Protein AF-A0A6M1ZEW5-F1 (afdb_monomer_lite)

Sequence (153 aa):
MLEFFRKNQKVFFIFVTAIIVISFTFFGAVNTFAPKEEVANRLIGKALDGSKLMEQDVTALAHIYQEGERPNLLSDGWVQEQWLATDLAEMVALAYFDEIKEEIAESVEKIRVFRPYVHPEAEFLSGPAVWEQFAPDINRLLAGISTSPEEIT

Foldseek 3Di:
DVVVCVVCVVVVVVVVVVVVVVVCVVVVVCVVPVPPPPVPFDFPDADPVRHTDTPVNVVVVVVQVDDDPDDPCVVVCVCVVVPVVDCNVVVVCVVCVVVCVVVVVVVLVCLLPDDWDADPVHRCPTPCVVCVVVPPVVVVVSVVSNPDPDPDD

Radius of gyration: 32.55 Å; chains: 1; bounding box: 56×52×93 Å

pLDDT: mean 76.61, std 14.17, range [32.69, 94.12]

Secondary structure (DSSP, 8-state):
-HHHHHHSHHHHHHHHHHHHHHHHHHHHHHHHHSPP------EEEE-TTS-EEEHHHHHHHHHHHS-BSB--TTTS-HIIIIIISSTHHHHHHHHTHHHHHHHHHHHHHHHHH----EETTEEEEEHHHHHHHH-HHHHHHHHHHHH-SSS--

Structure (mmCIF, N/CA/C/O backbone):
data_AF-A0A6M1ZEW5-F1
#
_entry.id   AF-A0A6M1ZEW5-F1
#
loop_
_atom_site.group_PDB
_atom_site.id
_atom_site.type_symbol
_atom_site.label_atom_id
_atom_site.label_alt_id
_atom_site.label_comp_id
_atom_site.label_asym_id
_atom_site.label_entity_id
_atom_site.label_seq_id
_atom_site.pdbx_PDB_ins_code
_atom_site.Cartn_x
_atom_site.Cartn_y
_atom_site.Cartn_z
_atom_site.occupancy
_atom_site.B_iso_or_equiv
_atom_site.auth_seq_id
_atom_site.auth_comp_id
_atom_site.auth_asym_id
_atom_site.auth_atom_id
_atom_site.pdbx_PDB_model_num
ATOM 1 N N . MET A 1 1 ? -15.978 31.921 65.176 1.00 55.09 1 MET A N 1
ATOM 2 C CA . MET A 1 1 ? -16.318 31.171 63.939 1.00 55.09 1 MET A CA 1
ATOM 3 C C . MET A 1 1 ? -15.676 29.783 63.875 1.00 55.09 1 MET A C 1
ATOM 5 O O . MET A 1 1 ? -16.391 28.834 63.587 1.00 55.09 1 MET A O 1
ATOM 9 N N . LEU A 1 2 ? -14.385 29.625 64.197 1.00 60.47 2 LEU A N 1
ATOM 10 C CA . LEU A 1 2 ? -13.701 28.317 64.194 1.00 60.47 2 LEU A CA 1
ATOM 11 C C . LEU A 1 2 ? -14.271 27.288 65.195 1.00 60.47 2 LEU A C 1
ATOM 13 O O . LEU A 1 2 ? -14.335 26.104 64.882 1.00 60.47 2 LEU A O 1
ATOM 17 N N . GLU A 1 3 ? -14.759 27.717 66.363 1.00 66.69 3 GLU A N 1
ATOM 18 C CA . GLU A 1 3 ? -15.349 26.801 67.358 1.00 66.69 3 GLU A CA 1
ATOM 19 C C . GLU A 1 3 ? -16.679 26.176 66.914 1.00 66.69 3 GLU A C 1
ATOM 21 O O . GLU A 1 3 ? -16.948 25.017 67.225 1.00 66.69 3 GLU A O 1
ATOM 26 N N . PHE A 1 4 ? -17.493 26.904 66.140 1.00 68.56 4 PHE A N 1
ATOM 27 C CA . PHE A 1 4 ? -18.749 26.384 65.590 1.00 68.56 4 PHE A CA 1
ATOM 28 C C . PHE A 1 4 ? -18.485 25.277 64.563 1.00 68.56 4 PHE A C 1
ATOM 30 O O . PHE A 1 4 ? -19.133 24.229 64.588 1.00 68.56 4 PHE A O 1
ATOM 37 N N . PHE A 1 5 ? -17.471 25.477 63.715 1.00 62.69 5 PHE A N 1
ATOM 38 C CA . PHE A 1 5 ? -16.994 24.463 62.776 1.00 62.69 5 PHE A CA 1
ATOM 39 C C . PHE A 1 5 ? -16.426 23.239 63.495 1.00 62.69 5 PHE A C 1
ATOM 41 O O . PHE A 1 5 ? -16.731 22.115 63.110 1.00 62.69 5 PHE A O 1
ATOM 48 N N . ARG A 1 6 ? -15.672 23.434 64.584 1.00 70.69 6 ARG A N 1
ATOM 49 C CA . ARG A 1 6 ? -15.117 22.323 65.371 1.00 70.69 6 ARG A CA 1
ATOM 50 C C . ARG A 1 6 ? -16.196 21.528 66.111 1.00 70.69 6 ARG A C 1
ATOM 52 O O . ARG A 1 6 ? -16.100 20.308 66.206 1.00 70.69 6 ARG A O 1
ATOM 59 N N . LYS A 1 7 ? -17.246 22.195 66.604 1.00 79.94 7 LYS A N 1
ATOM 60 C CA . LYS A 1 7 ? -18.365 21.550 67.313 1.00 79.94 7 LYS A CA 1
ATOM 61 C C . LYS A 1 7 ? -19.253 20.721 66.377 1.00 79.94 7 LYS A C 1
ATOM 63 O O . LYS A 1 7 ? -19.697 19.646 66.766 1.00 79.94 7 LYS A O 1
ATOM 68 N N . ASN A 1 8 ? -19.454 21.180 65.140 1.00 84.00 8 ASN A N 1
ATOM 69 C CA . ASN A 1 8 ? -20.307 20.516 64.144 1.00 84.00 8 ASN A CA 1
ATOM 70 C C . ASN A 1 8 ? -19.523 19.723 63.082 1.00 84.00 8 ASN A C 1
ATOM 72 O O . ASN A 1 8 ? -20.107 19.257 62.104 1.00 84.00 8 ASN A O 1
ATOM 76 N N . GLN A 1 9 ? -18.214 19.532 63.270 1.00 79.50 9 GLN A N 1
ATOM 77 C CA . GLN A 1 9 ? -17.314 18.915 62.289 1.00 79.50 9 GLN A CA 1
ATOM 78 C C . GLN A 1 9 ? -17.798 17.538 61.807 1.00 79.50 9 GLN A C 1
ATOM 80 O O . GLN A 1 9 ? -17.714 17.235 60.620 1.00 79.50 9 GLN A O 1
ATOM 85 N N . LYS A 1 10 ? -18.367 16.721 62.705 1.00 80.88 10 LYS A N 1
ATOM 86 C CA . LYS A 1 10 ? -18.919 15.399 62.361 1.00 80.88 10 LYS A CA 1
ATOM 87 C C . LYS A 1 10 ? -20.120 15.490 61.414 1.00 80.88 10 LYS A C 1
ATOM 89 O O . LYS A 1 10 ? -20.232 14.683 60.500 1.00 80.88 10 LYS A O 1
ATOM 94 N N . VAL A 1 11 ? -20.989 16.483 61.608 1.00 87.00 11 VAL A N 1
ATOM 95 C CA . VAL A 1 11 ? -22.185 16.692 60.775 1.00 87.00 11 VAL A CA 1
ATOM 96 C C . VAL A 1 11 ? -21.781 17.156 59.378 1.00 87.00 11 VAL A C 1
ATOM 98 O O . VAL A 1 11 ? -22.258 16.607 58.389 1.00 87.00 11 VAL A O 1
ATOM 101 N N . PHE A 1 12 ? -20.836 18.096 59.291 1.00 85.75 12 PHE A N 1
ATOM 102 C CA . PHE A 1 12 ? -20.277 18.531 58.009 1.00 85.75 12 PHE A CA 1
ATOM 103 C C . PHE A 1 12 ? -19.590 17.387 57.263 1.00 85.75 12 PHE A C 1
ATOM 105 O O . PHE A 1 12 ? -19.791 17.241 56.063 1.00 85.75 12 PHE A O 1
ATOM 112 N N . PHE A 1 13 ? -18.827 16.548 57.965 1.00 86.94 13 PHE A N 1
ATOM 113 C CA . PHE A 1 13 ? -18.144 15.416 57.345 1.00 86.94 13 PHE A CA 1
ATOM 114 C C . PHE A 1 13 ? -19.129 14.407 56.739 1.00 86.94 13 PHE A C 1
ATOM 116 O O . PHE A 1 13 ? -18.946 13.977 55.601 1.00 86.94 13 PHE A O 1
ATOM 123 N N . ILE A 1 14 ? -20.207 14.080 57.459 1.00 91.56 14 ILE A N 1
ATOM 124 C CA . ILE A 1 14 ? -21.267 13.195 56.955 1.00 91.56 14 ILE A CA 1
ATOM 125 C C . ILE A 1 14 ? -21.949 13.817 55.733 1.00 91.56 14 ILE A C 1
ATOM 127 O O . ILE A 1 14 ? -22.128 13.143 54.723 1.00 91.56 14 ILE A O 1
ATOM 131 N N . PHE A 1 15 ? -22.285 15.106 55.799 1.00 93.19 15 PHE A N 1
ATOM 132 C CA . PHE A 1 15 ? -22.961 15.806 54.711 1.00 93.19 15 PHE A CA 1
ATOM 133 C C . PHE A 1 15 ? -22.109 15.874 53.435 1.00 93.19 15 PHE A C 1
ATOM 135 O O . PHE A 1 15 ? -22.585 15.544 52.351 1.00 93.19 15 PHE A O 1
ATOM 142 N N . VAL A 1 16 ? -20.829 16.230 53.564 1.00 88.88 16 VAL A N 1
ATOM 143 C CA . VAL A 1 16 ? -19.888 16.277 52.435 1.00 88.88 16 VAL A CA 1
ATOM 144 C C . VAL A 1 16 ? -19.678 14.882 51.850 1.00 88.88 16 VAL A C 1
ATOM 146 O O . VAL A 1 16 ? -19.724 14.721 50.635 1.00 88.88 16 VAL A O 1
ATOM 149 N N . THR A 1 17 ? -19.528 13.858 52.694 1.00 92.62 17 THR A N 1
ATOM 150 C CA . THR A 1 17 ? -19.389 12.469 52.229 1.00 92.62 17 THR A CA 1
ATOM 151 C C . THR A 1 17 ? -20.636 12.011 51.471 1.00 92.62 17 THR A C 1
ATOM 153 O O . THR A 1 17 ? -20.513 11.413 50.407 1.00 92.62 17 THR A O 1
ATOM 156 N N . ALA A 1 18 ? -21.835 12.340 51.960 1.00 94.12 18 ALA A N 1
ATOM 157 C CA . ALA A 1 18 ? -23.083 12.020 51.272 1.00 94.12 18 ALA A CA 1
ATOM 158 C C . ALA A 1 18 ? -23.166 12.693 49.893 1.00 94.12 18 ALA A C 1
ATOM 160 O O . ALA A 1 18 ? -23.491 12.029 48.911 1.00 94.12 18 ALA A O 1
ATOM 161 N N . ILE A 1 19 ? -22.803 13.977 49.792 1.00 94.12 19 ILE A N 1
ATOM 162 C CA . ILE A 1 19 ? -22.754 14.696 48.509 1.00 94.12 19 ILE A CA 1
ATOM 163 C C . ILE A 1 19 ? -21.754 14.045 47.552 1.00 94.12 19 ILE A C 1
ATOM 165 O O . ILE A 1 19 ? -22.068 13.863 46.377 1.00 94.12 19 ILE A O 1
ATOM 169 N N . ILE A 1 20 ? -20.571 13.670 48.042 1.00 90.81 20 ILE A N 1
ATOM 170 C CA . ILE A 1 20 ? -19.535 13.018 47.236 1.00 90.81 20 ILE A CA 1
ATOM 171 C C . ILE A 1 20 ? -20.044 11.677 46.694 1.00 90.81 20 ILE A C 1
ATOM 173 O O . ILE A 1 20 ? -19.948 11.432 45.493 1.00 90.81 20 ILE A O 1
ATOM 177 N N . VAL A 1 21 ? -20.639 10.834 47.543 1.00 92.06 21 VAL A N 1
ATOM 178 C CA . VAL A 1 21 ? -21.177 9.526 47.133 1.00 92.06 21 VAL A CA 1
ATOM 179 C C . VAL A 1 21 ? -22.303 9.686 46.112 1.00 92.06 21 VAL A C 1
ATOM 181 O O . VAL A 1 21 ? -22.300 8.993 45.096 1.00 92.06 21 VAL A O 1
ATOM 184 N N . ILE A 1 22 ? -23.232 10.623 46.333 1.00 91.12 22 ILE A N 1
ATOM 185 C CA . ILE A 1 22 ? -24.308 10.921 45.375 1.00 91.12 22 ILE A CA 1
ATOM 186 C C . ILE A 1 22 ? -23.713 11.397 44.047 1.00 91.12 22 ILE A C 1
ATOM 188 O O . ILE A 1 22 ? -24.111 10.904 42.997 1.00 91.12 22 ILE A O 1
ATOM 192 N N . SER A 1 23 ? -22.716 12.283 44.081 1.00 88.81 23 SER A N 1
ATOM 193 C CA . SER A 1 23 ? -22.057 12.794 42.875 1.00 88.81 23 SER A CA 1
ATOM 194 C C . SER A 1 23 ? -21.389 11.667 42.088 1.00 88.81 23 SER A C 1
ATOM 196 O O . SER A 1 23 ? -21.669 11.508 40.905 1.00 88.81 23 SER A O 1
ATOM 198 N N . PHE A 1 24 ? -20.575 10.826 42.731 1.00 84.19 24 PHE A N 1
ATOM 199 C CA . PHE A 1 24 ? -19.930 9.697 42.052 1.00 84.19 24 PHE A CA 1
ATOM 200 C C . PHE A 1 24 ? -20.935 8.671 41.523 1.00 84.19 24 PHE A C 1
ATOM 202 O O . PHE A 1 24 ? -20.734 8.133 40.437 1.00 84.19 24 PHE A O 1
ATOM 209 N N . THR A 1 25 ? -22.037 8.439 42.240 1.00 85.75 25 THR A N 1
ATOM 210 C CA . THR A 1 25 ? -23.097 7.527 41.789 1.00 85.75 25 THR A CA 1
ATOM 211 C C . THR A 1 25 ? -23.812 8.084 40.558 1.00 85.75 25 THR A C 1
ATOM 213 O O . THR A 1 25 ? -24.006 7.358 39.589 1.00 85.75 25 THR A O 1
ATOM 216 N N . PHE A 1 26 ? -24.149 9.378 40.551 1.00 83.19 26 PHE A N 1
ATOM 217 C CA . PHE A 1 26 ? -24.807 10.024 39.413 1.00 83.19 26 PHE A CA 1
ATOM 218 C C . PHE A 1 26 ? -23.876 10.162 38.204 1.00 83.19 26 PHE A C 1
ATOM 220 O O . PHE A 1 26 ? -24.249 9.741 37.114 1.00 83.19 26 PHE A O 1
ATOM 227 N N . PHE A 1 27 ? -22.657 10.684 38.369 1.00 78.44 27 PHE A N 1
ATOM 228 C CA . PHE A 1 27 ? -21.710 10.834 37.257 1.00 78.44 27 PHE A CA 1
ATOM 229 C C . PHE A 1 27 ? -21.225 9.480 36.715 1.00 78.44 27 PHE A C 1
ATOM 231 O O . PHE A 1 27 ? -21.102 9.313 35.503 1.00 78.44 27 PHE A O 1
ATOM 238 N N . GLY A 1 28 ? -21.008 8.488 37.585 1.00 73.62 28 GLY A N 1
ATOM 239 C CA . GLY A 1 28 ? -20.649 7.128 37.173 1.00 73.62 28 GLY A CA 1
ATOM 240 C C . GLY A 1 28 ? -21.779 6.418 36.421 1.00 73.62 28 GLY A C 1
ATOM 241 O O . GLY A 1 28 ? -21.537 5.792 35.387 1.00 73.62 28 GLY A O 1
ATOM 242 N N . ALA A 1 29 ? -23.024 6.561 36.888 1.00 75.25 29 ALA A N 1
ATOM 243 C CA . ALA A 1 29 ? -24.185 5.993 36.209 1.00 75.25 29 ALA A CA 1
ATOM 244 C C . ALA A 1 29 ? -24.445 6.679 34.860 1.00 75.25 29 ALA A C 1
ATOM 246 O O . ALA A 1 29 ? -24.627 5.991 33.859 1.00 75.25 29 ALA A O 1
ATOM 247 N N . VAL A 1 30 ? -24.394 8.014 34.798 1.00 73.81 30 VAL A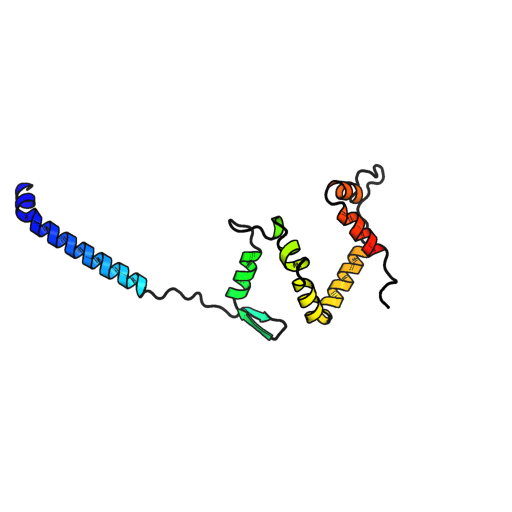 N 1
ATOM 248 C CA . VAL A 1 30 ? -24.628 8.766 33.554 1.00 73.81 30 VAL A CA 1
ATOM 249 C C . VAL A 1 30 ? -23.612 8.394 32.475 1.00 73.81 30 VAL A C 1
ATOM 251 O O . VAL A 1 30 ? -24.017 8.201 31.340 1.00 73.81 30 VAL A O 1
ATOM 254 N N . ASN A 1 31 ? -22.335 8.179 32.804 1.00 68.75 31 ASN A N 1
ATOM 255 C CA . ASN A 1 31 ? -21.348 7.720 31.814 1.00 68.75 31 ASN A CA 1
ATOM 256 C C . ASN A 1 31 ? -21.536 6.261 31.363 1.00 68.75 31 ASN A C 1
ATOM 258 O O . ASN A 1 31 ? -21.057 5.893 30.295 1.00 68.75 31 ASN A O 1
ATOM 262 N N . THR A 1 32 ? -22.216 5.428 32.156 1.00 66.25 32 THR A N 1
ATOM 263 C CA . THR A 1 32 ? -22.506 4.030 31.788 1.00 66.25 32 THR A CA 1
ATOM 264 C C . THR A 1 32 ? -23.770 3.923 30.930 1.00 66.25 32 THR A C 1
ATOM 266 O O . THR A 1 32 ? -23.857 3.052 30.069 1.00 66.25 32 THR A O 1
ATOM 269 N N . PHE A 1 33 ? -24.741 4.815 31.153 1.00 65.62 33 PHE A N 1
ATOM 270 C CA . PHE A 1 33 ? -25.991 4.888 30.388 1.00 65.62 33 PHE A CA 1
ATOM 271 C C . PHE A 1 33 ? -25.958 5.896 29.238 1.00 65.62 33 PHE A C 1
ATOM 273 O O . PHE A 1 33 ? -26.877 5.897 28.420 1.00 65.62 33 PHE A O 1
ATOM 280 N N . ALA A 1 34 ? -24.931 6.745 29.158 1.00 65.38 34 ALA A N 1
ATOM 281 C CA . ALA A 1 34 ? -24.684 7.555 27.980 1.00 65.38 34 ALA A CA 1
ATOM 282 C C . ALA A 1 34 ? -24.498 6.591 26.800 1.00 65.38 34 ALA A C 1
ATOM 284 O O . ALA A 1 34 ? -23.595 5.748 26.854 1.00 65.38 34 ALA A O 1
ATOM 285 N N . PRO A 1 35 ? -25.350 6.658 25.762 1.00 59.09 35 PRO A N 1
ATOM 286 C CA . PRO A 1 35 ? -25.125 5.866 24.571 1.00 59.09 35 PRO A CA 1
ATOM 287 C C . PRO A 1 35 ? -23.745 6.263 24.056 1.00 59.09 35 PRO A C 1
ATOM 289 O O . PRO A 1 35 ? -23.510 7.432 23.747 1.00 59.09 35 PRO A O 1
ATOM 292 N N . LYS A 1 36 ? -22.809 5.307 24.022 1.00 61.09 36 LYS A N 1
ATOM 293 C CA . LYS A 1 36 ? -21.611 5.472 23.201 1.00 61.09 36 LYS A CA 1
ATOM 294 C C . LYS A 1 36 ? -22.142 5.841 21.825 1.00 61.09 36 LYS A C 1
ATOM 296 O O . LYS A 1 36 ? -22.990 5.109 21.320 1.00 61.09 36 LYS A O 1
ATOM 301 N N . GLU A 1 37 ? -21.729 6.982 21.280 1.00 57.28 37 GLU A N 1
ATOM 302 C CA . GLU A 1 37 ? -22.019 7.297 19.886 1.00 57.28 37 GLU A CA 1
ATOM 303 C C . GLU A 1 37 ? -21.510 6.111 19.069 1.00 57.28 37 GLU A C 1
ATOM 305 O O . GLU A 1 37 ? -20.305 5.913 18.905 1.00 57.28 37 GLU A O 1
ATOM 310 N N . GLU A 1 38 ? -22.430 5.251 18.638 1.00 57.84 38 GLU A N 1
ATOM 311 C CA . GLU A 1 38 ? -22.152 4.305 17.581 1.00 57.84 38 GLU A CA 1
ATOM 312 C C . GLU A 1 38 ? -21.855 5.188 16.381 1.00 57.84 38 GLU A C 1
ATOM 314 O O . GLU A 1 38 ? -22.761 5.795 15.808 1.00 57.84 38 GLU A O 1
ATOM 319 N N . VAL A 1 39 ? -20.567 5.349 16.072 1.00 61.28 39 VAL A N 1
ATOM 320 C CA . VAL A 1 39 ? -20.129 6.002 14.843 1.00 61.28 39 VAL A CA 1
ATOM 321 C C . VAL A 1 39 ? -20.864 5.279 13.726 1.00 61.28 39 VAL A C 1
ATOM 323 O O . VAL A 1 39 ? -20.600 4.101 13.473 1.00 61.28 39 VAL A O 1
ATOM 326 N N . ALA A 1 40 ? -21.866 5.950 13.156 1.00 63.34 40 ALA A N 1
ATOM 327 C CA . ALA A 1 40 ? -22.791 5.342 12.222 1.00 63.34 40 ALA A CA 1
ATOM 328 C C . AL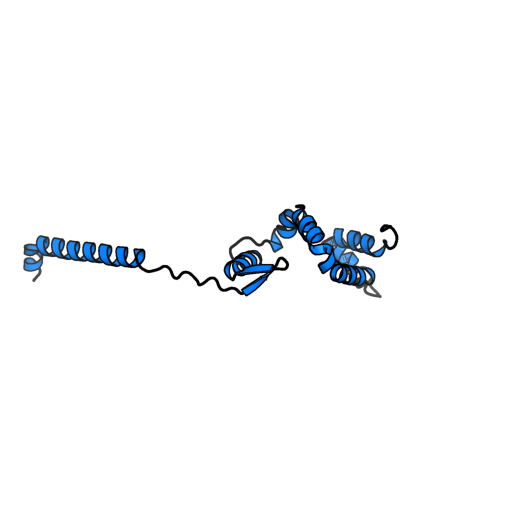A A 1 40 ? -21.977 4.799 11.051 1.00 63.34 40 ALA A C 1
ATOM 330 O O . ALA A 1 40 ? -21.402 5.569 10.287 1.00 63.34 40 ALA A O 1
ATOM 331 N N . ASN A 1 41 ? -21.887 3.473 10.947 1.00 71.75 41 ASN A N 1
ATOM 332 C CA . ASN A 1 41 ? -21.073 2.837 9.927 1.00 71.75 41 ASN A CA 1
ATOM 333 C C . ASN A 1 41 ? -21.741 3.058 8.566 1.00 71.75 41 ASN A C 1
ATOM 335 O O . ASN A 1 41 ? -22.728 2.398 8.223 1.00 71.75 41 ASN A O 1
ATOM 339 N N . ARG A 1 42 ? -21.270 4.064 7.827 1.00 80.81 42 ARG A N 1
ATOM 340 C CA . ARG A 1 42 ? -21.889 4.483 6.575 1.00 80.81 42 ARG A CA 1
ATOM 341 C C . ARG A 1 42 ? -21.526 3.503 5.468 1.00 80.81 42 ARG A C 1
ATOM 343 O O . ARG A 1 42 ? -20.377 3.103 5.324 1.00 80.81 42 ARG A O 1
ATOM 350 N N . LEU A 1 43 ? -22.504 3.159 4.634 1.00 83.38 43 LEU A N 1
ATOM 351 C CA . LEU A 1 43 ? -22.243 2.426 3.400 1.00 83.38 43 LEU A CA 1
ATOM 352 C C 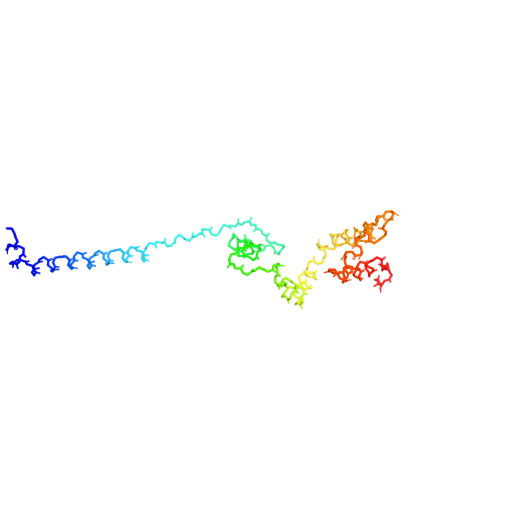. LEU A 1 43 ? -21.488 3.342 2.425 1.00 83.38 43 LEU A C 1
ATOM 354 O O . LEU A 1 43 ? -22.048 4.344 1.973 1.00 83.38 43 LEU A O 1
ATOM 358 N N . ILE A 1 44 ? -20.240 2.998 2.109 1.00 84.88 44 ILE A N 1
ATOM 359 C CA . ILE A 1 44 ? -19.400 3.738 1.155 1.00 84.88 44 ILE A CA 1
ATOM 360 C C . ILE A 1 44 ? -19.632 3.233 -0.268 1.00 84.88 44 ILE A C 1
ATOM 362 O O . ILE A 1 44 ? -19.678 4.030 -1.205 1.00 84.88 44 ILE A O 1
ATOM 366 N N . GLY A 1 45 ? -19.825 1.926 -0.447 1.00 84.50 45 GLY A N 1
ATOM 367 C CA . GLY A 1 45 ? -19.986 1.362 -1.781 1.00 84.50 45 GLY A CA 1
ATOM 368 C C . GLY A 1 45 ? -20.238 -0.137 -1.792 1.00 84.50 45 GLY A C 1
ATOM 369 O O . GLY A 1 45 ? -20.688 -0.720 -0.803 1.00 84.50 45 GLY A O 1
ATOM 370 N N . LYS A 1 46 ? -19.963 -0.754 -2.940 1.00 85.50 46 LYS A N 1
ATOM 371 C CA . LYS A 1 46 ? -19.938 -2.207 -3.100 1.00 85.50 46 LYS A CA 1
ATOM 372 C C . LYS A 1 46 ? -18.558 -2.642 -3.576 1.00 85.50 46 LYS A C 1
ATOM 374 O O . LYS A 1 46 ? -17.970 -1.942 -4.397 1.00 85.50 46 LYS A O 1
ATOM 379 N N . ALA A 1 47 ? -18.068 -3.762 -3.063 1.00 81.31 47 ALA A N 1
ATOM 380 C CA . ALA A 1 47 ? -16.856 -4.392 -3.570 1.00 81.31 47 ALA A CA 1
ATOM 381 C C . ALA A 1 47 ? -17.129 -5.117 -4.903 1.00 81.31 47 ALA A C 1
ATOM 383 O O . ALA A 1 47 ? -18.273 -5.177 -5.366 1.00 81.31 47 ALA A O 1
ATOM 384 N N . LEU A 1 48 ? -16.072 -5.649 -5.524 1.00 74.81 48 LEU A N 1
ATOM 385 C CA . LEU A 1 48 ? -16.127 -6.334 -6.824 1.00 74.81 48 LEU A CA 1
ATOM 386 C C . LEU A 1 48 ? -17.045 -7.569 -6.808 1.00 74.81 48 LEU A C 1
ATOM 388 O O . LEU A 1 48 ? -17.711 -7.860 -7.795 1.00 74.81 48 LEU A O 1
ATOM 392 N N . ASP A 1 49 ? -17.162 -8.231 -5.659 1.00 76.44 49 ASP A N 1
ATOM 393 C CA . ASP A 1 49 ? -18.073 -9.356 -5.415 1.00 76.44 49 ASP A CA 1
ATOM 394 C C . ASP A 1 49 ? -19.531 -8.924 -5.129 1.00 76.44 49 ASP A C 1
ATOM 396 O O . ASP A 1 49 ? -20.418 -9.753 -4.920 1.00 76.44 49 ASP A O 1
ATOM 400 N N . GLY A 1 50 ? -19.804 -7.615 -5.097 1.00 78.19 50 GLY A N 1
ATOM 401 C CA . GLY A 1 50 ? -21.108 -7.040 -4.772 1.00 78.19 50 GLY A CA 1
ATOM 402 C C . GLY A 1 50 ? -21.408 -6.927 -3.274 1.00 78.19 50 GLY A C 1
ATOM 403 O O . GLY A 1 50 ? -22.494 -6.444 -2.916 1.00 78.19 50 GLY A O 1
ATOM 404 N N . SER A 1 51 ? -20.477 -7.323 -2.399 1.00 84.94 51 SER A N 1
ATOM 405 C CA . SER A 1 51 ? -20.592 -7.137 -0.951 1.00 84.94 51 SER A CA 1
ATOM 406 C C . SER A 1 51 ? -20.604 -5.650 -0.584 1.00 84.94 51 SER A C 1
ATOM 408 O O . SER A 1 51 ? -20.154 -4.788 -1.339 1.00 84.94 51 SER A O 1
ATOM 410 N N . LYS A 1 52 ? -21.210 -5.316 0.559 1.00 86.88 52 LYS A N 1
ATOM 411 C CA . LYS A 1 52 ? -21.353 -3.929 1.018 1.00 86.88 52 LYS A CA 1
ATOM 412 C C . LYS A 1 52 ? -20.055 -3.473 1.672 1.00 86.88 52 LYS A C 1
ATOM 414 O O . LYS A 1 52 ? -19.673 -4.037 2.687 1.00 86.88 52 LYS A O 1
ATOM 419 N N . LEU A 1 53 ? -19.448 -2.425 1.126 1.00 83.75 53 LEU A N 1
ATOM 420 C CA . LEU A 1 53 ? -18.257 -1.798 1.683 1.00 83.75 53 LEU A CA 1
ATOM 421 C C . LEU A 1 53 ? -18.677 -0.711 2.673 1.00 83.75 53 LEU A C 1
ATOM 423 O O . LEU A 1 53 ? -19.305 0.283 2.279 1.00 83.75 53 L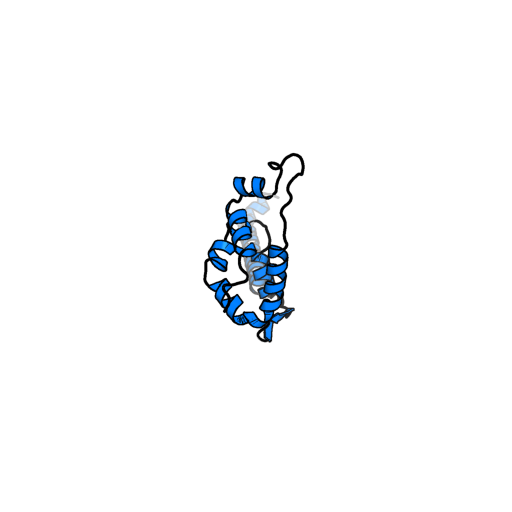EU A O 1
ATOM 427 N N . MET A 1 54 ? -18.354 -0.903 3.948 1.00 87.12 54 MET A N 1
ATOM 428 C CA . MET A 1 54 ? -18.696 0.043 5.001 1.00 87.12 54 MET A CA 1
ATOM 429 C C . MET A 1 54 ? -17.516 0.965 5.332 1.00 87.12 54 MET A C 1
ATOM 431 O O . MET A 1 54 ? -16.355 0.657 5.068 1.00 87.12 54 MET A O 1
ATOM 435 N N . GLU A 1 55 ? -17.807 2.119 5.924 1.00 82.69 55 GLU A N 1
ATOM 436 C CA . GLU A 1 55 ? -16.808 3.124 6.298 1.00 82.69 55 GLU A CA 1
ATOM 437 C C . GLU A 1 55 ? -15.774 2.600 7.286 1.00 82.69 55 GLU A C 1
ATOM 439 O O . GLU A 1 55 ? -14.592 2.921 7.167 1.00 82.69 55 GLU A O 1
ATOM 444 N N . GLN A 1 56 ? -16.182 1.732 8.206 1.00 79.94 56 GLN A N 1
ATOM 445 C CA . GLN A 1 56 ? -15.262 1.070 9.127 1.00 79.94 56 GLN A CA 1
ATOM 446 C C . GLN A 1 56 ? -14.262 0.161 8.402 1.00 79.94 56 GLN A C 1
ATOM 448 O O . GLN A 1 56 ? -13.097 0.146 8.790 1.00 79.94 56 GLN A O 1
ATOM 453 N N . ASP A 1 57 ? -14.677 -0.526 7.334 1.00 78.44 57 ASP A N 1
ATOM 454 C CA . ASP A 1 57 ? -13.799 -1.423 6.571 1.00 78.44 57 ASP A CA 1
ATOM 455 C C . ASP A 1 57 ? -12.718 -0.613 5.846 1.00 78.44 57 ASP A C 1
ATOM 457 O O . ASP A 1 57 ? -11.527 -0.914 5.924 1.00 78.44 57 ASP A O 1
ATOM 461 N N . VAL A 1 58 ? -13.125 0.488 5.208 1.00 78.62 58 VAL A N 1
ATOM 462 C CA . VAL A 1 58 ? -12.204 1.407 4.526 1.00 78.62 58 VAL A CA 1
ATOM 463 C C . VAL A 1 58 ? -11.298 2.119 5.523 1.00 78.62 58 VAL A C 1
ATOM 465 O O . VAL A 1 58 ? -10.118 2.299 5.251 1.00 78.62 58 VAL A O 1
ATOM 468 N N . THR A 1 59 ? -11.814 2.497 6.693 1.00 76.75 59 THR A N 1
ATOM 469 C CA . THR A 1 59 ? -11.024 3.170 7.735 1.00 76.75 59 THR A CA 1
ATOM 470 C C . THR A 1 59 ? -10.013 2.224 8.378 1.00 76.75 59 THR A C 1
ATOM 472 O O . THR A 1 59 ? -8.895 2.645 8.677 1.00 76.75 59 THR A O 1
ATOM 475 N N . ALA A 1 60 ? -10.371 0.949 8.560 1.00 73.06 60 ALA A N 1
ATOM 476 C CA . ALA A 1 60 ? -9.460 -0.083 9.044 1.00 73.06 60 ALA A CA 1
ATOM 477 C C . ALA A 1 60 ? -8.315 -0.316 8.050 1.00 73.06 60 ALA A C 1
ATOM 479 O O . ALA A 1 60 ? -7.156 -0.362 8.458 1.00 73.06 60 ALA A O 1
ATOM 480 N N . LEU A 1 61 ? -8.623 -0.365 6.750 1.00 71.69 61 LEU A N 1
ATOM 481 C CA . LEU A 1 61 ? -7.606 -0.399 5.699 1.00 71.69 61 LEU A CA 1
ATOM 482 C C . LEU A 1 61 ? -6.793 0.902 5.668 1.00 71.69 61 LEU A C 1
ATOM 484 O O . LEU A 1 61 ? -5.575 0.862 5.610 1.00 71.69 61 LEU A O 1
ATOM 488 N N . ALA A 1 62 ? -7.412 2.073 5.791 1.00 69.75 62 ALA A N 1
ATOM 489 C CA . ALA A 1 62 ? -6.685 3.341 5.814 1.00 69.75 62 ALA A CA 1
ATOM 490 C C . ALA A 1 62 ? -5.720 3.441 7.008 1.00 69.75 62 ALA A C 1
ATOM 492 O O . ALA A 1 62 ? -4.636 3.999 6.866 1.00 69.75 62 ALA A O 1
ATOM 493 N N . HIS A 1 63 ? -6.065 2.856 8.159 1.00 65.56 63 HIS A N 1
ATOM 494 C CA . HIS A 1 63 ? -5.170 2.751 9.317 1.00 65.56 63 HIS A CA 1
ATOM 495 C C . HIS A 1 63 ? -3.945 1.862 9.069 1.00 65.56 63 HIS A C 1
ATOM 497 O O . HIS A 1 63 ? -2.930 2.046 9.730 1.00 65.56 63 HIS A O 1
ATOM 503 N N . ILE A 1 64 ? -4.030 0.916 8.132 1.00 63.38 64 ILE A N 1
ATOM 504 C CA . ILE A 1 64 ? -2.889 0.116 7.661 1.00 63.38 64 ILE A CA 1
ATOM 505 C C . ILE A 1 64 ? -1.963 0.987 6.785 1.00 63.38 64 ILE A C 1
ATOM 507 O O . ILE A 1 64 ? -0.754 0.785 6.788 1.00 63.38 64 ILE A O 1
ATOM 511 N N . TYR A 1 65 ? -2.503 1.989 6.080 1.00 56.81 65 TYR A N 1
ATOM 512 C CA . TYR A 1 65 ? -1.746 2.833 5.143 1.00 56.81 65 TYR A CA 1
ATOM 513 C C . TYR A 1 65 ? -1.254 4.181 5.704 1.00 56.81 65 TYR A C 1
ATOM 515 O O . TYR A 1 65 ? -0.337 4.761 5.126 1.00 56.81 65 TYR A O 1
ATOM 523 N N . GLN A 1 66 ? -1.842 4.725 6.776 1.00 54.56 66 GLN A N 1
ATOM 524 C CA . GLN A 1 66 ? -1.442 6.034 7.315 1.00 54.56 66 GLN A CA 1
ATOM 525 C C . GLN A 1 66 ? -0.197 5.942 8.213 1.00 54.56 66 GLN A C 1
ATOM 527 O O . GLN A 1 66 ? -0.223 5.313 9.268 1.00 54.56 66 GLN A O 1
ATOM 532 N N . GLU A 1 67 ? 0.872 6.642 7.817 1.00 49.06 67 GLU A N 1
ATOM 533 C CA . GLU A 1 67 ? 2.076 6.874 8.625 1.00 49.06 67 GLU A CA 1
ATOM 534 C C . GLU A 1 67 ? 1.736 7.692 9.891 1.00 49.06 67 GLU A C 1
ATOM 536 O O . GLU A 1 67 ? 1.410 8.879 9.829 1.00 49.06 67 GLU A O 1
ATOM 541 N N . GLY A 1 68 ? 1.816 7.045 11.058 1.00 58.25 68 GLY A N 1
ATOM 542 C CA . GLY A 1 68 ? 1.615 7.616 12.397 1.00 58.25 68 GLY A CA 1
ATOM 543 C C . GLY A 1 68 ? 2.266 6.734 13.476 1.00 58.25 68 GLY A C 1
ATOM 544 O O . GLY A 1 68 ? 3.018 5.831 13.134 1.00 58.25 68 GLY A O 1
ATOM 545 N N . GLU A 1 69 ? 2.000 6.953 14.776 1.00 52.97 69 GLU A N 1
ATOM 546 C CA . GLU A 1 69 ? 2.638 6.261 15.936 1.00 52.97 69 GLU A CA 1
ATOM 547 C C . GLU A 1 69 ? 2.418 4.719 16.032 1.00 52.97 69 GLU A C 1
ATOM 549 O O . GLU A 1 69 ? 2.559 4.121 17.102 1.00 52.97 69 GLU A O 1
ATOM 554 N N . ARG A 1 70 ? 2.053 4.040 14.939 1.00 50.72 70 ARG A N 1
ATOM 555 C CA . ARG A 1 70 ? 1.786 2.596 14.824 1.00 50.72 70 ARG A CA 1
ATOM 556 C C . ARG A 1 70 ? 2.271 2.073 13.458 1.00 50.72 70 ARG A C 1
ATOM 558 O O . ARG A 1 70 ? 2.565 2.879 12.586 1.00 50.72 70 ARG A O 1
ATOM 565 N N . PRO A 1 71 ? 2.478 0.748 13.329 1.00 47.00 71 PRO A N 1
ATOM 566 C CA . PRO A 1 71 ? 3.592 0.152 12.602 1.00 47.00 71 PRO A CA 1
ATOM 567 C C . PRO A 1 71 ? 3.621 0.587 11.145 1.00 47.00 71 PRO A C 1
ATOM 569 O O . PRO A 1 71 ? 2.612 0.567 10.448 1.00 47.00 71 PRO A O 1
ATOM 572 N N . ASN A 1 72 ? 4.807 0.979 10.710 1.00 53.62 72 ASN A N 1
ATOM 573 C CA . ASN A 1 72 ? 5.057 1.504 9.388 1.00 53.62 72 ASN A CA 1
ATOM 574 C C . ASN A 1 72 ? 5.134 0.332 8.391 1.00 53.62 72 ASN A C 1
ATOM 576 O O . ASN A 1 72 ? 6.207 -0.195 8.106 1.00 53.62 72 ASN A O 1
ATOM 580 N N . LEU A 1 73 ? 3.977 -0.138 7.909 1.00 52.31 73 LEU A N 1
ATOM 581 C CA . LEU A 1 73 ? 3.868 -1.349 7.074 1.00 52.31 73 LEU A CA 1
ATOM 582 C C . LEU A 1 73 ? 4.554 -1.209 5.703 1.00 52.31 73 LEU A C 1
ATOM 584 O O . LEU A 1 73 ? 4.851 -2.218 5.059 1.00 52.31 73 LEU A O 1
ATOM 588 N N . LEU A 1 74 ? 4.840 0.026 5.280 1.00 50.69 74 LEU A N 1
ATOM 589 C CA . LEU A 1 74 ? 5.641 0.322 4.094 1.00 50.69 74 LEU A CA 1
ATOM 590 C C . LEU A 1 74 ? 7.140 0.473 4.401 1.00 50.69 74 LEU A C 1
ATOM 592 O O . LEU A 1 74 ? 7.938 0.232 3.499 1.00 50.69 74 LEU A O 1
ATOM 596 N N . SER A 1 75 ? 7.549 0.809 5.636 1.00 52.41 75 SER A N 1
ATOM 597 C CA . SER A 1 75 ? 8.982 0.868 5.983 1.00 52.41 75 SER A CA 1
ATOM 598 C C . SER A 1 75 ? 9.557 -0.446 6.503 1.00 52.41 75 SER A C 1
ATOM 600 O O . SER A 1 75 ? 10.752 -0.662 6.339 1.00 52.41 75 SER A O 1
ATOM 602 N N . ASP A 1 76 ? 8.741 -1.319 7.099 1.00 55.47 76 ASP A N 1
ATOM 603 C CA . ASP A 1 76 ? 9.189 -2.609 7.657 1.00 55.47 76 ASP A CA 1
ATOM 604 C C . ASP A 1 76 ? 8.957 -3.793 6.706 1.00 55.47 76 ASP A C 1
ATOM 606 O O . ASP A 1 76 ? 9.023 -4.948 7.112 1.00 55.47 76 ASP A O 1
ATOM 610 N N . GLY A 1 77 ? 8.657 -3.534 5.430 1.00 57.44 77 GLY A N 1
ATOM 611 C CA . GLY A 1 77 ? 8.508 -4.602 4.442 1.00 57.44 77 GLY A CA 1
ATOM 612 C C . GLY A 1 77 ? 7.305 -5.514 4.688 1.00 57.44 77 GLY A C 1
ATOM 613 O O . GLY A 1 77 ? 7.227 -6.566 4.072 1.00 57.44 77 GLY A O 1
ATOM 614 N N . TRP A 1 78 ? 6.330 -5.131 5.521 1.00 67.56 78 TRP A N 1
ATOM 615 C CA . TRP A 1 78 ? 5.156 -5.964 5.815 1.00 67.56 78 TRP A CA 1
ATOM 616 C C . TRP A 1 78 ? 4.363 -6.320 4.556 1.00 67.56 78 TRP A C 1
ATOM 618 O O . TRP A 1 78 ? 3.928 -7.456 4.404 1.00 67.56 78 TRP A O 1
ATOM 628 N N . VAL A 1 79 ? 4.217 -5.389 3.607 1.00 65.38 79 VAL A N 1
ATOM 629 C CA . VAL A 1 79 ? 3.599 -5.706 2.307 1.00 65.38 79 VAL A CA 1
ATOM 630 C C . VAL A 1 79 ? 4.418 -6.766 1.565 1.00 65.38 79 VAL A C 1
ATOM 632 O O . VAL A 1 79 ? 3.848 -7.687 0.991 1.00 65.38 79 VAL A O 1
ATOM 635 N N . GLN A 1 80 ? 5.748 -6.696 1.613 1.00 64.19 80 GLN A N 1
ATOM 636 C CA . GLN A 1 80 ? 6.607 -7.717 1.015 1.00 64.19 80 GLN A CA 1
ATOM 637 C C . GLN A 1 80 ? 6.547 -9.053 1.765 1.00 64.19 80 GLN A C 1
ATOM 639 O O . GLN A 1 80 ? 6.395 -10.080 1.121 1.00 64.19 80 GLN A O 1
ATOM 644 N N . GLU A 1 81 ? 6.607 -9.064 3.094 1.00 66.56 81 GLU A N 1
ATOM 645 C CA . GLU A 1 81 ? 6.697 -10.283 3.907 1.00 66.56 81 GLU A CA 1
ATOM 646 C C . GLU A 1 81 ? 5.352 -10.966 4.170 1.00 66.56 81 GLU A C 1
ATOM 648 O O . GLU A 1 81 ? 5.284 -12.187 4.272 1.00 66.56 81 GLU A O 1
ATOM 653 N N . GLN A 1 82 ? 4.279 -10.195 4.328 1.00 66.00 82 GLN A N 1
ATOM 654 C CA . GLN A 1 82 ? 2.975 -10.706 4.757 1.00 66.00 82 GLN A CA 1
ATOM 655 C C . GLN A 1 82 ? 1.938 -10.697 3.648 1.00 66.00 82 GLN A C 1
ATOM 657 O O . GLN A 1 82 ? 0.954 -11.420 3.769 1.00 66.00 82 GLN A O 1
ATOM 662 N N . TRP A 1 83 ? 2.137 -9.922 2.580 1.00 66.12 83 TRP A N 1
ATOM 663 C CA . TRP A 1 83 ? 1.200 -9.883 1.457 1.00 66.12 83 TRP A CA 1
ATOM 664 C C . TRP A 1 83 ? 1.789 -10.493 0.187 1.00 66.12 83 TRP A C 1
ATOM 666 O O . TRP A 1 83 ? 1.149 -11.342 -0.418 1.00 66.12 83 TRP A O 1
ATOM 676 N N . LEU A 1 84 ? 2.998 -10.095 -0.216 1.00 66.69 84 LEU A N 1
ATOM 677 C CA . LEU A 1 84 ? 3.633 -10.596 -1.441 1.00 66.69 84 LEU A CA 1
ATOM 678 C C . LEU A 1 84 ? 4.348 -11.935 -1.235 1.00 66.69 84 LEU A C 1
ATOM 680 O O . LEU A 1 84 ? 4.367 -12.749 -2.149 1.00 66.69 84 LEU A O 1
ATOM 684 N N . ALA A 1 85 ? 4.945 -12.166 -0.062 1.00 64.56 85 ALA A N 1
ATOM 685 C CA . ALA A 1 85 ? 5.596 -13.436 0.265 1.00 64.56 85 ALA A CA 1
ATOM 686 C C . ALA A 1 85 ? 4.618 -14.491 0.796 1.00 64.56 85 ALA A C 1
ATOM 688 O O . ALA A 1 85 ? 4.976 -15.664 0.887 1.00 64.56 85 ALA A O 1
ATOM 689 N N . THR A 1 86 ? 3.396 -14.095 1.149 1.00 61.75 86 THR A N 1
ATOM 690 C CA . THR A 1 86 ? 2.309 -15.045 1.364 1.00 61.75 86 THR A CA 1
ATOM 691 C C . THR A 1 86 ? 1.534 -15.174 0.059 1.00 61.75 86 THR A C 1
ATOM 693 O O . THR A 1 86 ? 1.358 -14.197 -0.666 1.00 61.75 86 THR A O 1
ATOM 696 N N . ASP A 1 87 ? 0.998 -16.357 -0.231 1.00 71.94 87 ASP A N 1
ATOM 697 C CA . ASP A 1 87 ? 0.205 -16.601 -1.446 1.00 71.94 87 ASP A CA 1
ATOM 698 C C . ASP A 1 87 ? -1.096 -15.758 -1.500 1.00 71.94 87 ASP A C 1
ATOM 700 O O . ASP A 1 87 ? -1.939 -15.960 -2.365 1.00 71.94 87 ASP A O 1
ATOM 704 N N . LEU A 1 88 ? -1.310 -14.806 -0.579 1.00 73.00 88 LEU A N 1
ATOM 705 C CA . LEU A 1 88 ? -2.438 -13.874 -0.565 1.00 73.00 88 LEU A CA 1
ATOM 706 C C . LEU A 1 88 ? -2.459 -12.968 -1.792 1.00 73.00 88 LEU A C 1
ATOM 708 O O . LEU A 1 88 ? -3.524 -12.792 -2.385 1.00 73.00 88 LEU A O 1
ATOM 712 N N . ALA A 1 89 ? -1.315 -12.399 -2.182 1.00 72.56 89 ALA A N 1
ATOM 713 C CA . ALA A 1 89 ? -1.252 -11.589 -3.396 1.00 72.56 89 ALA A CA 1
ATOM 714 C C . ALA A 1 89 ? -1.581 -12.430 -4.636 1.00 72.56 89 ALA A C 1
ATOM 716 O O . ALA A 1 89 ? -2.361 -11.994 -5.479 1.00 72.56 89 ALA A O 1
ATOM 717 N N . GLU A 1 90 ? -1.053 -13.654 -4.706 1.00 79.19 90 GLU A N 1
ATOM 718 C CA . GLU A 1 90 ? -1.332 -14.591 -5.793 1.00 79.19 90 GLU A CA 1
ATOM 719 C C . GLU A 1 90 ? -2.806 -15.013 -5.815 1.00 79.19 90 GLU A C 1
ATOM 721 O O . GLU A 1 90 ? -3.442 -14.955 -6.862 1.00 79.19 90 GLU A O 1
ATOM 726 N N . MET A 1 91 ? -3.396 -15.350 -4.667 1.00 81.38 91 MET A N 1
ATOM 727 C CA . MET A 1 91 ? -4.810 -15.724 -4.563 1.00 81.38 91 MET A CA 1
ATOM 728 C C . MET A 1 91 ? -5.741 -14.605 -5.036 1.00 81.38 91 MET A C 1
ATOM 730 O O . MET A 1 91 ? -6.700 -14.874 -5.760 1.00 81.38 91 MET A O 1
ATOM 734 N N . VAL A 1 92 ? -5.467 -13.352 -4.656 1.00 80.12 92 VAL A N 1
ATOM 735 C CA . VAL A 1 92 ? -6.258 -12.201 -5.118 1.00 80.12 92 VAL A CA 1
ATOM 736 C C . VAL A 1 92 ? -6.028 -11.954 -6.607 1.00 80.12 92 VAL A C 1
ATOM 738 O O . VAL A 1 92 ? -6.996 -11.763 -7.341 1.00 80.12 92 VAL A O 1
ATOM 741 N N . ALA A 1 93 ? -4.776 -12.006 -7.065 1.00 80.81 93 ALA A N 1
ATOM 742 C CA . ALA A 1 93 ? -4.448 -11.816 -8.471 1.00 80.81 93 ALA A CA 1
ATOM 743 C C . ALA A 1 93 ? -5.095 -12.883 -9.362 1.00 80.81 93 ALA A C 1
ATOM 745 O O . ALA A 1 93 ? -5.583 -12.540 -10.427 1.00 80.81 93 ALA A O 1
ATOM 746 N N . LEU A 1 94 ? -5.151 -14.145 -8.926 1.00 84.44 94 LEU A N 1
ATOM 747 C CA . LEU A 1 94 ? -5.812 -15.235 -9.648 1.00 84.44 94 LEU A CA 1
ATOM 748 C C . LEU A 1 94 ? -7.336 -15.089 -9.650 1.00 84.44 94 LEU A C 1
ATOM 750 O O . LEU A 1 94 ? -7.970 -15.347 -10.669 1.00 84.44 94 LEU A O 1
ATOM 754 N N . ALA A 1 95 ? -7.927 -14.680 -8.524 1.00 86.56 95 ALA A N 1
ATOM 755 C CA . ALA A 1 95 ? -9.375 -14.524 -8.403 1.00 86.56 95 ALA A CA 1
ATOM 756 C C . ALA A 1 95 ? -9.930 -13.384 -9.268 1.00 86.56 95 ALA A C 1
ATOM 758 O O . ALA A 1 95 ? -11.066 -13.481 -9.723 1.00 86.56 95 ALA A O 1
ATOM 759 N N . TYR A 1 96 ? -9.132 -12.338 -9.487 1.00 84.62 96 TYR A N 1
ATOM 760 C CA . TYR A 1 96 ? -9.512 -11.153 -10.259 1.00 84.62 96 TYR A CA 1
ATOM 761 C C . TYR A 1 96 ? -8.613 -10.940 -11.484 1.00 84.62 96 TYR A C 1
ATOM 763 O O . TYR A 1 96 ? -8.405 -9.807 -11.923 1.00 84.62 96 TYR A O 1
ATOM 771 N N . PHE A 1 97 ? -8.007 -12.018 -12.001 1.00 85.38 97 PHE A N 1
ATOM 772 C CA . PHE A 1 97 ? -7.001 -11.914 -13.058 1.00 85.38 97 PHE A CA 1
ATOM 773 C C . PHE A 1 97 ? -7.585 -11.292 -14.320 1.00 85.38 97 PHE A C 1
ATOM 775 O O . PHE A 1 97 ? -6.952 -10.434 -14.926 1.00 85.38 97 PHE A O 1
ATOM 782 N N . ASP A 1 98 ? -8.793 -11.703 -14.704 1.00 87.44 98 ASP A N 1
ATOM 783 C CA . ASP A 1 98 ? -9.446 -11.226 -15.922 1.00 87.44 98 ASP A CA 1
ATOM 784 C C . ASP A 1 98 ? -9.712 -9.714 -15.871 1.00 87.44 98 ASP A C 1
ATOM 786 O O . ASP A 1 98 ? -9.598 -9.036 -16.893 1.00 87.44 98 ASP A O 1
ATOM 790 N N . GLU A 1 99 ? -9.992 -9.171 -14.685 1.00 86.50 99 GLU A N 1
ATOM 791 C CA . GLU A 1 99 ? -10.216 -7.746 -14.456 1.00 86.50 99 GLU A CA 1
ATOM 792 C C . GLU A 1 99 ? -8.919 -6.925 -14.454 1.00 86.50 99 GLU A C 1
ATOM 794 O O . GLU A 1 99 ? -8.926 -5.786 -14.918 1.00 86.50 99 GLU A O 1
ATOM 799 N N . ILE A 1 100 ? -7.809 -7.480 -13.952 1.00 84.62 100 ILE A N 1
ATOM 800 C CA . ILE A 1 100 ? -6.530 -6.750 -13.813 1.00 84.62 100 ILE A CA 1
ATOM 801 C C . ILE A 1 100 ? -5.537 -7.027 -14.949 1.00 84.62 100 ILE A C 1
ATOM 803 O O . ILE A 1 100 ? -4.531 -6.328 -15.077 1.00 84.62 100 ILE A O 1
ATOM 807 N N . LYS A 1 101 ? -5.782 -8.041 -15.786 1.00 87.44 101 LYS A N 1
ATOM 808 C CA . LYS A 1 101 ? -4.853 -8.496 -16.833 1.00 87.44 101 LYS A CA 1
ATOM 809 C C . LYS A 1 101 ? -4.446 -7.380 -17.788 1.00 87.44 101 LYS A C 1
ATOM 811 O O . LYS A 1 101 ? -3.280 -7.315 -18.172 1.00 87.44 101 LYS A O 1
ATOM 816 N N . GLU A 1 102 ? -5.390 -6.535 -18.195 1.00 88.00 102 GLU A N 1
ATOM 817 C CA . GLU A 1 102 ? -5.113 -5.431 -19.120 1.00 88.00 102 GLU A CA 1
ATOM 818 C C . GLU A 1 102 ? -4.196 -4.381 -18.477 1.00 88.00 102 GLU A C 1
ATOM 820 O O . GLU A 1 102 ? -3.203 -3.979 -19.081 1.00 88.00 102 GLU A O 1
ATOM 825 N N . GLU A 1 103 ? -4.453 -4.024 -17.217 1.00 84.81 103 GLU A N 1
ATOM 826 C CA . GLU A 1 103 ? -3.630 -3.082 -16.453 1.00 84.81 103 GLU A CA 1
ATOM 827 C C . GLU A 1 103 ? -2.216 -3.630 -16.192 1.00 84.81 103 GLU A C 1
ATOM 829 O O . GLU A 1 103 ? -1.219 -2.908 -16.328 1.00 84.81 103 GLU A O 1
ATOM 834 N N . ILE A 1 104 ? -2.105 -4.929 -15.883 1.00 85.69 104 ILE A N 1
ATOM 835 C CA . ILE A 1 104 ? -0.813 -5.615 -15.755 1.00 85.69 104 ILE A CA 1
ATOM 836 C C . ILE A 1 104 ? -0.072 -5.593 -17.093 1.00 85.69 104 ILE A C 1
ATOM 838 O O . ILE A 1 104 ? 1.109 -5.250 -17.124 1.00 85.69 104 ILE A O 1
ATOM 842 N N . ALA A 1 105 ? -0.740 -5.924 -18.200 1.00 87.25 105 ALA A N 1
ATOM 843 C CA . ALA A 1 105 ? -0.122 -5.933 -19.524 1.00 87.25 105 ALA A CA 1
ATOM 844 C C . ALA A 1 105 ? 0.387 -4.539 -19.926 1.00 87.25 105 ALA A C 1
ATOM 846 O O . ALA A 1 105 ? 1.516 -4.414 -20.406 1.00 87.25 105 ALA A O 1
ATOM 847 N N . GLU A 1 106 ? -0.394 -3.486 -19.670 1.00 89.56 106 GLU A N 1
ATOM 848 C CA . GLU A 1 106 ? 0.019 -2.101 -19.916 1.00 89.56 106 GLU A CA 1
ATOM 849 C C . GLU A 1 106 ? 1.240 -1.718 -19.062 1.00 89.56 106 GLU A C 1
ATOM 851 O O . GLU A 1 106 ? 2.189 -1.095 -19.548 1.00 89.56 106 GLU A O 1
ATOM 856 N N . SER A 1 107 ? 1.244 -2.119 -17.791 1.00 86.06 107 SER A N 1
ATOM 857 C CA . SER A 1 107 ? 2.352 -1.858 -16.868 1.00 86.06 107 SER A CA 1
ATOM 858 C C . SER A 1 107 ? 3.630 -2.588 -17.282 1.00 86.06 107 SER A C 1
ATOM 860 O O . SER A 1 107 ? 4.709 -1.994 -17.282 1.00 86.06 107 SER A O 1
ATOM 862 N N . VAL A 1 108 ? 3.519 -3.851 -17.702 1.00 87.81 108 VAL A N 1
ATOM 863 C CA . VAL A 1 108 ? 4.648 -4.637 -18.220 1.00 87.81 108 VAL A CA 1
ATOM 864 C C . VAL A 1 108 ? 5.217 -3.995 -19.481 1.00 87.81 108 VAL A C 1
ATOM 866 O O . VAL A 1 108 ? 6.437 -3.876 -19.604 1.00 87.81 108 VAL A O 1
ATOM 869 N N . GLU A 1 109 ? 4.367 -3.521 -20.391 1.00 88.75 109 GLU A N 1
ATOM 870 C CA . GLU A 1 109 ? 4.835 -2.869 -21.614 1.00 88.75 109 GLU A CA 1
ATOM 871 C C . GLU A 1 109 ? 5.587 -1.566 -21.313 1.00 88.75 109 GLU A C 1
ATOM 873 O O . GLU A 1 109 ? 6.673 -1.342 -21.852 1.00 88.75 109 GLU A O 1
ATOM 878 N N . LYS A 1 110 ? 5.091 -0.754 -20.368 1.00 88.25 110 LYS A N 1
ATOM 879 C CA . LYS A 1 110 ? 5.807 0.440 -19.879 1.00 88.25 110 LYS A CA 1
ATOM 880 C C . LYS A 1 110 ? 7.193 0.093 -19.338 1.00 88.25 110 LYS A C 1
ATOM 882 O O . LYS A 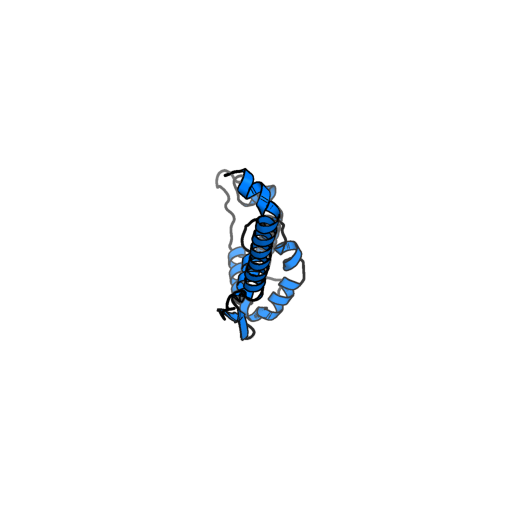1 110 ? 8.148 0.822 -19.605 1.00 88.25 110 LYS A O 1
ATOM 887 N N . ILE A 1 111 ? 7.317 -1.015 -18.609 1.00 87.00 111 ILE A N 1
ATOM 888 C CA . ILE A 1 111 ? 8.598 -1.474 -18.057 1.00 87.00 111 ILE A CA 1
ATOM 889 C C . ILE A 1 111 ? 9.531 -1.980 -19.166 1.00 87.00 111 ILE A C 1
ATOM 891 O O . ILE A 1 111 ? 10.725 -1.697 -19.128 1.00 87.00 111 ILE A O 1
ATOM 895 N N . ARG A 1 112 ? 9.020 -2.671 -20.191 1.00 86.12 112 ARG A N 1
ATOM 896 C CA . ARG A 1 112 ? 9.835 -3.172 -21.316 1.00 86.12 112 ARG A CA 1
ATOM 897 C C . ARG A 1 112 ? 10.488 -2.056 -22.128 1.00 86.12 112 ARG A C 1
ATOM 899 O O . ARG A 1 112 ? 11.655 -2.159 -22.522 1.00 86.12 112 ARG A O 1
ATOM 906 N N . VAL A 1 113 ? 9.739 -0.986 -22.390 1.00 88.38 113 VAL A N 1
ATOM 907 C CA . VAL A 1 113 ? 10.248 0.169 -23.147 1.00 88.38 113 VAL A CA 1
ATOM 908 C C . VAL A 1 113 ? 11.054 1.132 -22.284 1.00 88.38 113 VAL A C 1
ATOM 910 O O . VAL A 1 113 ? 11.727 2.019 -22.814 1.00 88.38 113 VAL A O 1
ATOM 913 N N . PHE A 1 114 ? 11.016 0.967 -20.962 1.00 89.62 114 PHE A N 1
ATOM 914 C CA . PHE A 1 114 ? 11.757 1.811 -20.049 1.00 89.62 114 PHE A CA 1
ATOM 915 C C . PHE A 1 114 ? 13.264 1.708 -20.321 1.00 89.62 114 PHE A C 1
ATOM 917 O O . PHE A 1 114 ? 13.854 0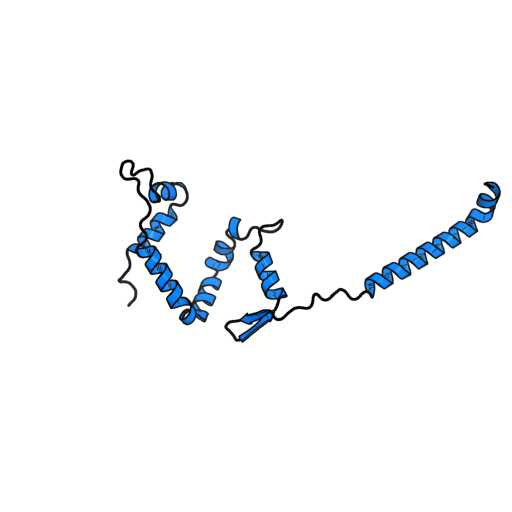.633 -20.484 1.00 89.62 114 PHE A O 1
ATOM 924 N N . ARG A 1 115 ? 13.899 2.875 -20.412 1.00 87.25 115 ARG A N 1
ATOM 925 C CA . ARG A 1 115 ? 15.344 3.014 -20.559 1.00 87.25 115 ARG A CA 1
ATOM 926 C C . ARG A 1 115 ? 15.826 3.884 -19.409 1.00 87.25 115 ARG A C 1
ATOM 928 O O . ARG A 1 115 ? 15.458 5.060 -19.360 1.00 87.25 115 ARG A O 1
ATOM 935 N N . PRO A 1 116 ? 16.595 3.324 -18.465 1.00 89.94 116 PRO A N 1
ATOM 936 C CA . PRO A 1 116 ? 17.093 4.111 -17.359 1.00 89.94 116 PRO A CA 1
ATOM 937 C C . PRO A 1 116 ? 18.071 5.162 -17.886 1.00 89.94 116 PRO A C 1
ATOM 939 O O . PRO A 1 116 ? 18.755 4.957 -18.889 1.00 89.94 116 PRO A O 1
ATOM 942 N N . TYR A 1 117 ? 18.113 6.308 -17.215 1.00 92.12 117 TYR A N 1
ATOM 943 C CA . TYR A 1 117 ? 18.979 7.406 -17.622 1.00 92.12 117 TYR A CA 1
ATOM 944 C C . TYR A 1 117 ? 20.456 7.001 -17.550 1.00 92.12 117 TYR A C 1
ATOM 946 O O . TYR A 1 117 ? 20.894 6.411 -16.561 1.00 92.12 117 TYR A O 1
ATOM 954 N N . VAL A 1 118 ? 21.219 7.375 -18.577 1.00 92.88 118 VAL A N 1
ATOM 955 C CA . VAL A 1 118 ? 22.679 7.259 -18.632 1.00 92.88 118 VAL A CA 1
ATOM 956 C C . VAL A 1 118 ? 23.224 8.598 -19.112 1.00 92.88 118 VAL A C 1
ATOM 958 O O . VAL A 1 118 ? 22.833 9.075 -20.180 1.00 92.88 118 VAL A O 1
ATOM 961 N N . HIS A 1 119 ? 24.097 9.228 -18.324 1.00 93.88 119 HIS A N 1
ATOM 962 C CA . HIS A 1 119 ? 24.692 10.501 -18.718 1.00 93.88 119 HIS A CA 1
ATOM 963 C C . HIS A 1 119 ? 25.657 10.310 -19.913 1.00 93.88 119 HIS A C 1
ATOM 965 O O . HIS A 1 119 ? 26.545 9.461 -19.825 1.00 93.88 119 HIS A O 1
ATOM 971 N N . PRO A 1 120 ? 25.563 11.107 -21.001 1.00 91.31 120 PRO A N 1
ATOM 972 C CA . PRO A 1 120 ? 26.325 10.873 -22.240 1.00 91.31 120 PRO A CA 1
ATOM 973 C C . PRO A 1 120 ? 27.852 10.907 -22.096 1.00 91.31 120 PRO A C 1
ATOM 975 O O . PRO A 1 120 ? 28.556 10.168 -22.770 1.00 91.31 120 PRO A O 1
ATOM 978 N N . GLU A 1 121 ? 28.369 11.781 -21.231 1.00 93.56 121 GLU A N 1
ATOM 979 C CA . GLU A 1 121 ? 29.817 11.979 -21.036 1.00 93.56 121 GLU A CA 1
ATOM 980 C C . GLU A 1 121 ? 30.363 11.260 -19.791 1.00 93.56 121 GLU A C 1
ATOM 982 O O . GLU A 1 121 ? 31.559 11.302 -19.511 1.00 93.56 121 GLU A O 1
ATOM 987 N N . ALA A 1 122 ? 29.483 10.628 -19.010 1.00 91.31 122 ALA A N 1
ATOM 988 C CA . ALA A 1 122 ? 29.811 10.060 -17.709 1.00 91.31 122 ALA A CA 1
ATOM 989 C C . ALA A 1 122 ? 28.895 8.867 -17.412 1.00 91.31 122 ALA A C 1
ATOM 991 O O . ALA A 1 122 ? 27.959 8.978 -16.629 1.00 91.31 122 ALA A O 1
ATOM 992 N N . GLU A 1 123 ? 29.169 7.709 -18.014 1.00 86.31 123 GLU A N 1
ATOM 993 C CA . GLU A 1 123 ? 28.310 6.514 -17.903 1.00 86.31 123 GLU A CA 1
ATOM 994 C C . GLU A 1 123 ? 28.092 6.031 -16.454 1.00 86.31 123 GLU A C 1
ATOM 996 O O . GLU A 1 123 ? 27.075 5.409 -16.141 1.00 86.31 123 GLU A O 1
ATOM 1001 N N . PHE A 1 124 ? 29.010 6.370 -15.542 1.00 89.06 124 PHE A N 1
ATOM 1002 C CA . PHE A 1 124 ? 28.876 6.095 -14.109 1.00 89.06 124 PHE A CA 1
ATOM 1003 C C . PHE A 1 124 ? 27.773 6.928 -13.426 1.00 89.06 124 PHE A C 1
ATOM 1005 O O . PHE A 1 124 ? 27.286 6.542 -12.366 1.00 89.06 124 PHE A O 1
ATOM 1012 N N . LEU A 1 125 ? 27.350 8.049 -14.021 1.00 88.25 125 LEU A N 1
ATOM 1013 C CA . LEU A 1 125 ? 26.183 8.831 -13.602 1.00 88.25 125 LEU A CA 1
ATOM 1014 C C . LEU A 1 125 ? 24.938 8.293 -14.309 1.00 88.25 125 LEU A C 1
ATOM 1016 O O . LEU A 1 125 ? 24.373 8.920 -15.209 1.00 88.25 125 LEU A O 1
ATOM 1020 N N . SER A 1 126 ? 24.532 7.092 -13.921 1.00 92.81 126 SER A N 1
ATOM 1021 C CA . SER A 1 126 ? 23.400 6.404 -14.526 1.00 92.81 126 SER A CA 1
ATOM 1022 C C . SER A 1 126 ? 22.493 5.765 -13.481 1.00 92.81 126 SER A C 1
ATOM 1024 O O . SER A 1 126 ? 22.924 5.422 -12.380 1.00 92.81 126 SER A O 1
ATOM 1026 N N . GLY A 1 127 ? 21.217 5.602 -13.835 1.00 91.50 127 GLY A N 1
ATOM 1027 C CA . GLY A 1 127 ? 20.240 4.880 -13.017 1.00 91.50 127 GLY A CA 1
ATOM 1028 C C . GLY A 1 127 ? 20.728 3.483 -12.616 1.00 91.50 127 GLY A C 1
ATOM 1029 O O . GLY A 1 127 ? 20.706 3.182 -11.424 1.00 91.50 127 GLY A O 1
ATOM 1030 N N . PRO A 1 128 ? 21.268 2.667 -13.548 1.00 92.12 128 PRO A N 1
ATOM 1031 C CA . PRO A 1 128 ? 21.780 1.342 -13.220 1.00 92.12 128 PRO A CA 1
ATOM 1032 C C . PRO A 1 128 ? 22.958 1.376 -12.248 1.00 92.12 128 PRO A C 1
ATOM 1034 O O . PRO A 1 128 ? 23.013 0.530 -11.364 1.00 92.12 128 PRO A O 1
ATOM 1037 N N . ALA A 1 129 ? 23.866 2.354 -12.361 1.00 90.06 129 ALA A N 1
ATOM 1038 C CA . ALA A 1 129 ? 24.994 2.492 -11.438 1.00 90.06 129 ALA A CA 1
ATOM 1039 C C . ALA A 1 129 ? 24.537 2.832 -10.009 1.00 90.06 129 ALA A C 1
ATOM 1041 O O . ALA A 1 129 ? 25.078 2.298 -9.043 1.00 90.06 129 ALA A O 1
ATOM 1042 N N . VAL A 1 130 ? 23.509 3.676 -9.869 1.00 91.25 130 VAL A N 1
ATOM 1043 C CA . VAL A 1 130 ? 22.894 3.973 -8.566 1.00 91.25 130 VAL A CA 1
ATOM 1044 C C . VAL A 1 130 ? 22.190 2.732 -8.013 1.00 91.25 130 VAL A C 1
ATOM 1046 O O . VAL A 1 130 ? 22.380 2.380 -6.849 1.00 91.25 130 VAL A O 1
ATOM 1049 N N . TRP A 1 131 ? 21.402 2.035 -8.831 1.00 92.69 131 TRP A N 1
ATOM 1050 C CA . TRP A 1 131 ? 20.700 0.832 -8.384 1.00 92.69 131 TRP A CA 1
ATOM 1051 C C . TRP A 1 131 ? 21.652 -0.294 -8.010 1.00 92.69 131 TRP A C 1
ATOM 1053 O O . TRP A 1 131 ? 21.412 -0.950 -7.009 1.00 92.69 131 TRP A O 1
ATOM 1063 N N . GLU A 1 132 ? 22.773 -0.460 -8.703 1.00 90.56 132 GLU A N 1
ATOM 1064 C CA . GLU A 1 132 ? 23.775 -1.469 -8.344 1.00 90.56 132 GLU A CA 1
ATOM 1065 C C . GLU A 1 132 ? 24.286 -1.292 -6.906 1.00 90.56 132 GLU A C 1
ATOM 1067 O O . GLU A 1 132 ? 24.537 -2.265 -6.199 1.00 90.56 132 GLU A O 1
ATOM 1072 N N . GLN A 1 133 ? 24.395 -0.044 -6.444 1.00 87.94 133 GLN A N 1
ATOM 1073 C CA . GLN A 1 133 ? 24.875 0.267 -5.103 1.00 87.94 133 GLN A CA 1
ATOM 1074 C C . GLN A 1 133 ? 23.787 0.153 -4.024 1.00 87.94 133 GLN A C 1
ATOM 1076 O O . GLN A 1 133 ? 24.086 -0.262 -2.904 1.00 87.94 133 GLN A O 1
ATOM 1081 N N . PHE A 1 134 ? 22.550 0.558 -4.327 1.00 87.62 134 PHE A N 1
ATOM 1082 C CA . PHE A 1 134 ? 21.497 0.719 -3.312 1.00 87.62 134 PHE A CA 1
ATOM 1083 C C . PHE A 1 134 ? 20.356 -0.304 -3.405 1.00 87.62 134 PHE A C 1
ATOM 1085 O O . PHE A 1 134 ? 19.650 -0.508 -2.422 1.00 87.62 134 PHE A O 1
ATOM 1092 N N . ALA A 1 135 ? 20.157 -0.933 -4.563 1.00 86.56 135 ALA A N 1
ATOM 1093 C CA . ALA A 1 135 ? 19.080 -1.884 -4.839 1.00 86.56 135 ALA A CA 1
ATOM 1094 C C . ALA A 1 135 ? 19.427 -2.782 -6.055 1.00 86.56 135 ALA A C 1
ATOM 1096 O O . ALA A 1 135 ? 18.779 -2.678 -7.104 1.00 86.56 135 ALA A O 1
ATOM 1097 N N . PRO A 1 136 ? 20.450 -3.656 -5.949 1.00 84.75 136 PRO A N 1
ATOM 1098 C CA . PRO A 1 136 ? 21.000 -4.404 -7.090 1.00 84.75 136 PRO A CA 1
ATOM 1099 C C . PRO A 1 136 ? 19.971 -5.328 -7.757 1.00 84.75 136 PRO A C 1
ATOM 1101 O O . PRO A 1 136 ? 20.042 -5.611 -8.955 1.00 84.75 136 PRO A O 1
ATOM 1104 N N . ASP A 1 137 ? 18.951 -5.745 -7.006 1.00 86.50 137 ASP A N 1
ATOM 1105 C CA . ASP A 1 137 ? 17.848 -6.548 -7.525 1.00 86.50 137 ASP A CA 1
ATOM 1106 C C . ASP A 1 137 ? 17.057 -5.849 -8.636 1.00 86.50 137 ASP A C 1
ATOM 1108 O O . ASP A 1 137 ? 16.551 -6.528 -9.527 1.00 86.50 137 ASP A O 1
ATOM 1112 N N . ILE A 1 138 ? 16.991 -4.513 -8.652 1.00 86.19 138 ILE A N 1
ATOM 1113 C CA . ILE A 1 138 ? 16.253 -3.762 -9.679 1.00 86.19 138 ILE A CA 1
ATOM 1114 C C . ILE A 1 138 ? 16.862 -3.991 -11.064 1.00 86.19 138 ILE A C 1
ATOM 1116 O O . ILE A 1 138 ? 16.130 -4.269 -12.013 1.00 86.19 138 ILE A O 1
ATOM 1120 N N . ASN A 1 139 ? 18.193 -3.932 -11.183 1.00 86.81 139 ASN A N 1
ATOM 1121 C CA . ASN A 1 139 ? 18.886 -4.183 -12.450 1.00 86.81 139 ASN A CA 1
ATOM 1122 C C . ASN A 1 139 ? 18.585 -5.596 -12.969 1.00 86.81 139 ASN A C 1
ATOM 1124 O O . ASN A 1 139 ? 18.276 -5.780 -14.148 1.00 86.81 139 ASN A O 1
ATOM 1128 N N . ARG A 1 140 ? 18.607 -6.588 -12.070 1.00 85.75 140 ARG A N 1
ATOM 1129 C CA . ARG A 1 140 ? 18.287 -7.987 -12.383 1.00 85.75 140 ARG A CA 1
ATOM 1130 C C . ARG A 1 140 ? 16.832 -8.160 -12.832 1.00 85.75 140 ARG A C 1
ATOM 1132 O O . ARG A 1 140 ? 16.583 -8.826 -13.836 1.00 85.75 140 ARG A O 1
ATOM 1139 N N . LEU A 1 141 ? 15.884 -7.554 -12.120 1.00 86.56 141 LEU A N 1
ATOM 1140 C CA . LEU A 1 141 ? 14.452 -7.637 -12.424 1.00 86.56 141 LEU A CA 1
ATOM 1141 C C . LEU A 1 141 ? 14.114 -6.959 -13.759 1.00 86.56 141 LEU A C 1
ATOM 1143 O O . LEU A 1 141 ? 13.433 -7.553 -14.594 1.00 86.56 141 LEU A O 1
ATOM 1147 N N . LEU A 1 142 ? 14.640 -5.755 -14.005 1.00 86.06 142 LEU A N 1
ATOM 1148 C CA . LEU A 1 142 ? 14.443 -5.040 -15.271 1.00 86.06 142 LEU A CA 1
ATOM 1149 C C . LEU A 1 142 ? 15.012 -5.818 -16.462 1.00 86.06 142 LEU A C 1
ATOM 1151 O O . LEU A 1 142 ? 14.374 -5.879 -17.517 1.00 86.06 142 LEU A O 1
ATOM 1155 N N . ALA A 1 143 ? 16.181 -6.445 -16.295 1.00 83.75 143 ALA A N 1
ATOM 1156 C CA . ALA A 1 143 ? 16.771 -7.294 -17.325 1.00 83.75 143 ALA A CA 1
ATOM 1157 C C . ALA A 1 143 ? 15.887 -8.513 -17.641 1.00 83.75 143 ALA A C 1
ATOM 1159 O O . ALA A 1 143 ? 15.687 -8.823 -18.816 1.00 83.75 143 ALA A O 1
ATOM 1160 N N . GLY A 1 144 ? 15.306 -9.157 -16.620 1.00 82.81 144 GLY A N 1
ATOM 1161 C CA . GLY A 1 144 ? 14.393 -10.296 -16.789 1.00 82.81 144 GLY A CA 1
ATOM 1162 C C . GLY A 1 144 ? 13.089 -9.940 -17.513 1.00 82.81 144 GLY A C 1
ATOM 1163 O O . GLY A 1 144 ? 12.634 -10.686 -18.375 1.00 82.81 144 GLY A O 1
ATOM 1164 N N . ILE A 1 145 ? 12.518 -8.765 -17.237 1.00 81.62 145 ILE A N 1
ATOM 1165 C CA . ILE A 1 145 ? 11.273 -8.307 -17.884 1.00 81.62 145 ILE A CA 1
ATOM 1166 C C . ILE A 1 145 ? 11.523 -7.872 -19.339 1.00 81.62 145 ILE A C 1
ATOM 1168 O O . ILE A 1 145 ? 10.680 -8.081 -20.214 1.00 81.62 145 ILE A O 1
ATOM 1172 N N . SER A 1 146 ? 12.697 -7.298 -19.617 1.00 67.81 146 SER A N 1
ATOM 1173 C CA . SER A 1 146 ? 13.068 -6.806 -20.951 1.00 67.81 146 SER A CA 1
ATOM 1174 C C . SER A 1 146 ? 13.454 -7.916 -21.939 1.00 67.81 146 SER A C 1
ATOM 1176 O O . SER A 1 146 ? 13.511 -7.657 -23.139 1.00 67.81 146 SER A O 1
ATOM 1178 N N . THR A 1 147 ? 13.739 -9.135 -21.461 1.00 61.16 147 THR A N 1
ATOM 1179 C CA . THR A 1 147 ? 14.261 -10.246 -22.283 1.00 61.16 147 THR A CA 1
ATOM 1180 C C . THR A 1 147 ? 13.233 -11.307 -22.680 1.00 61.16 147 THR A C 1
ATOM 1182 O O . THR A 1 147 ? 13.561 -12.131 -23.528 1.00 61.16 147 THR A O 1
ATOM 1185 N N . SER A 1 148 ? 11.997 -11.290 -22.163 1.00 47.22 148 SER A N 1
ATOM 1186 C CA . SER A 1 148 ? 11.009 -12.348 -22.448 1.00 47.22 148 SER A CA 1
ATOM 1187 C C . SER A 1 148 ? 9.842 -11.883 -23.332 1.00 47.22 148 SER A C 1
ATOM 1189 O O . SER A 1 148 ? 8.899 -11.254 -22.838 1.00 47.22 148 SER A O 1
ATOM 1191 N N . PRO A 1 149 ? 9.879 -12.205 -24.640 1.00 47.09 149 PRO A N 1
ATOM 1192 C CA . PRO A 1 149 ? 8.685 -12.346 -25.472 1.00 47.09 149 PRO A CA 1
ATOM 1193 C C . PRO A 1 149 ? 8.225 -13.806 -25.667 1.00 47.09 149 PRO A C 1
ATOM 1195 O O . PRO A 1 149 ? 7.135 -13.994 -26.195 1.00 47.09 149 PRO A O 1
ATOM 1198 N N . GLU A 1 150 ? 9.012 -14.828 -25.290 1.00 42.84 150 GLU A N 1
ATOM 1199 C CA . GLU A 1 150 ? 8.853 -16.196 -25.839 1.00 42.84 150 GLU A CA 1
ATOM 1200 C C . GLU A 1 150 ? 8.497 -17.333 -24.853 1.00 42.84 150 GLU A C 1
ATOM 1202 O O . GLU A 1 150 ? 8.272 -18.448 -25.307 1.00 42.84 150 GLU A O 1
ATOM 1207 N N . GLU A 1 151 ? 8.349 -17.110 -23.541 1.00 38.31 151 GLU A N 1
ATOM 1208 C CA . GLU A 1 151 ? 7.999 -18.196 -22.587 1.00 38.31 151 GLU A CA 1
ATOM 1209 C C . GLU A 1 151 ? 6.553 -18.141 -22.060 1.00 38.31 151 GLU A C 1
ATOM 1211 O O . GLU A 1 151 ? 6.271 -18.476 -20.912 1.00 38.31 151 GLU A O 1
ATOM 1216 N N . ILE A 1 152 ? 5.604 -17.727 -22.903 1.00 41.38 152 ILE A N 1
ATOM 1217 C CA . ILE A 1 152 ? 4.170 -17.911 -22.632 1.00 41.38 152 ILE A CA 1
ATOM 1218 C C . ILE A 1 152 ? 3.541 -18.576 -23.858 1.00 41.38 152 ILE A C 1
ATOM 1220 O O . ILE A 1 152 ? 2.963 -17.917 -24.724 1.00 41.38 152 ILE A O 1
ATOM 1224 N N . THR A 1 153 ? 3.706 -19.891 -23.982 1.00 32.69 153 THR A N 1
ATOM 1225 C CA . THR A 1 153 ? 2.902 -20.752 -24.865 1.00 32.69 153 THR A CA 1
ATOM 1226 C C . THR A 1 153 ? 2.714 -22.109 -24.211 1.00 32.69 153 THR A C 1
ATOM 1228 O O . THR A 1 153 ? 3.707 -22.629 -23.657 1.00 32.69 153 THR A O 1
#